Protein 3ZFP (pdb70)

InterPro domains:
  IPR008751 Peptidase C53, pestivirus Npro [PF05550] (1-168)
  IPR008751 Peptidase C53, pestivirus Npro [PS51876] (1-168)
  IPR042542 Peptidase C53, pestivirus Npro, interaction domain [G3DSA:2.30.140.40] (100-156)

Radius of gyration: 14.14 Å; Cα contacts (8 Å, |Δi|>4): 417; chains: 1; bounding box: 32×35×37 Å

Solvent-accessible surface area: 7814 Å² total; per-residue (Å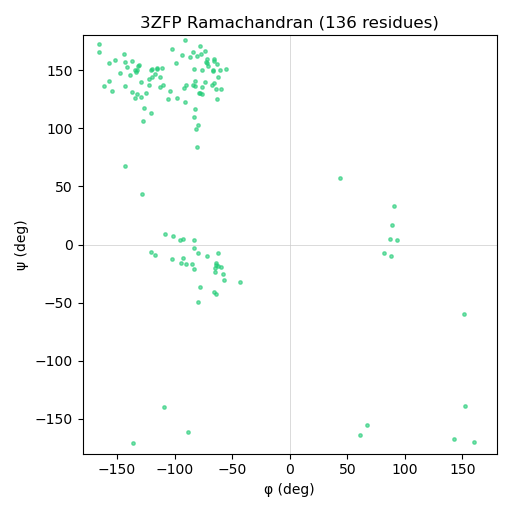²): 129,17,12,13,5,40,95,130,42,49,40,88,75,54,139,84,47,135,27,35,104,85,1,29,2,105,64,139,38,111,18,7,134,107,90,12,110,9,44,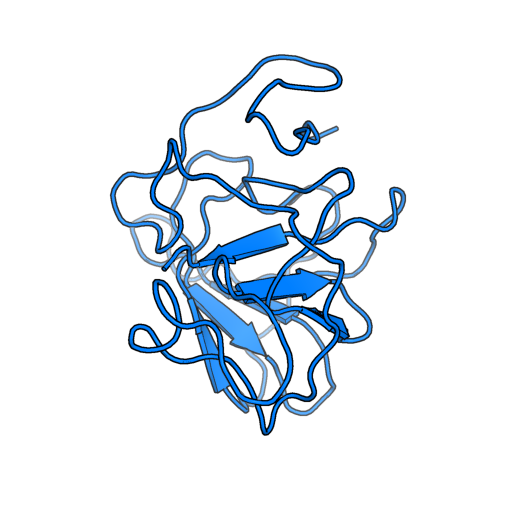58,225,74,39,28,181,174,67,17,38,243,123,13,46,221,70,20,22,12,5,2,9,0,0,32,37,70,46,42,7,8,0,3,20,40,24,57,0,1,9,29,0,4,29,145,18,8,99,150,18,112,77,21,134,62,70,79,147,12,9,86,3,1,0,35,74,33,52,11,9,48,0,29,3,3,92,93,18,40,1,0,0,52,4,26,116,142,98,68,148,96,15,29,34,8,71,114,31,105,64,90,6,0,0,6,0,31,11,46

Sequence (148 aa):
MEPLYDKNGAVLFGEPSDTHPQQSTLKLPHPRGEKEVIVGIRDLPRKGDCCRTGNRLGPVSGLFVKPGPVFYQDYSSGPVYHRAPLEQFKQAPMMCEVTTKRIGRVVTGSDGNLYHMYVCTDGCCILVKTTAKHHHHHVLKWVVYNVLDSPIWVTTTSCC

CATH classification: 2.30.140.40

Secondary structure (DSSP, 8-state):
-PPPB-TTS-BSSS---PPPTTSS--SS----S--EEE-GGG---GGGTTT-BTTB---EEEEETTTEEEEE--S-BBSSB-GGGEEE-----EEEEEEEEEBTTS-EEEEEEETTS-EEEEESSTT-S-EEEE---TT---EEEEE-

Organism: NCBI:txid266829

Foldseek 3Di:
DAWWAFQQGDTPDDDDDDAQVQWQADDDFGFPPDWFWDDPVCADDVVCAPVNDPRDHAFHWKFDQVTIITRTDGGIADQAAACVQKDFDDDAAFDDFRIWGQHPVRFIWTWTQHPVRWIKTFGPDPVTPTIITRHDDVVPHIHRRHGD

Structure (mmCIF, N/CA/C/O backbone):
data_3ZFP
#
_entry.id   3ZFP
#
_cell.length_a   42.390
_cell.length_b   41.040
_cell.length_c   44.510
_cell.angle_alpha   90.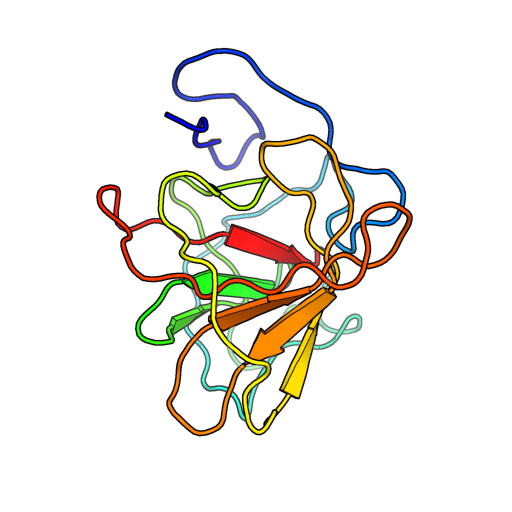00
_cell.angle_beta   115.31
_cell.angle_gamma   90.00
#
_symmetry.space_group_name_H-M   'P 1 21 1'
#
loop_
_entity.id
_entity.type
_entity.pdbx_description
1 polymer 'N-TERMINAL PROTEASE NPRO'
2 non-polymer MONOTHIOGLYCEROL
3 non-polymer 'CHLORIDE ION'
4 water water
#
loop_
_atom_site.group_PDB
_atom_site.id
_atom_site.type_symbol
_atom_site.label_atom_id
_atom_site.label_alt_id
_atom_site.label_comp_id
_atom_site.label_asym_id
_atom_site.label_entity_id
_atom_site.label_seq_id
_atom_site.pdbx_PDB_ins_code
_atom_site.Cartn_x
_atom_site.Cartn_y
_atom_site.Cartn_z
_atom_site.occupancy
_atom_site.B_iso_or_equiv
_atom_site.auth_seq_id
_atom_site.auth_comp_id
_atom_site.auth_asym_id
_atom_site.auth_atom_id
_atom_site.pdbx_PDB_model_num
ATOM 1 N N . MET A 1 1 ? 15.964 13.254 8.803 1.00 19.73 21 MET A N 1
ATOM 2 C CA . MET A 1 1 ? 15.534 11.938 9.381 1.00 14.89 21 MET A CA 1
ATOM 3 C C . MET A 1 1 ? 14.029 11.983 9.327 1.00 11.39 21 MET A C 1
ATOM 4 O O . MET A 1 1 ? 13.424 13.056 9.441 1.00 13.52 21 MET A O 1
ATOM 9 N N . GLU A 1 2 ? 13.422 10.799 9.126 1.00 9.38 22 GLU A N 1
ATOM 10 C CA . GLU A 1 2 ? 11.935 10.812 9.253 1.00 9.53 22 GLU A CA 1
ATOM 11 C C . GLU A 1 2 ? 11.424 11.144 10.653 1.00 8.15 22 GLU A C 1
ATOM 12 O O . GLU A 1 2 ? 11.992 10.609 11.595 1.00 7.89 22 GLU A O 1
ATOM 18 N N . PRO A 1 3 ? 10.439 12.026 10.786 1.00 7.45 23 PRO A N 1
ATOM 19 C CA . PRO A 1 3 ? 9.928 12.335 12.099 1.00 7.25 23 PRO A CA 1
ATOM 20 C C . PRO A 1 3 ? 9.324 11.190 12.906 1.00 5.94 23 PRO A C 1
ATOM 21 O O . PRO A 1 3 ? 8.772 10.290 12.341 1.00 6.65 23 PRO A O 1
ATOM 25 N N . LEU A 1 4 ? 9.440 11.320 14.221 1.00 6.50 24 LEU A N 1
ATOM 26 C CA . LEU A 1 4 ? 8.669 10.552 15.148 1.00 5.64 24 LEU A CA 1
ATOM 27 C C . LEU A 1 4 ? 7.509 11.402 15.605 1.00 6.07 24 LEU A C 1
ATOM 28 O O . LEU A 1 4 ? 7.509 12.645 15.621 1.00 7.16 24 LEU A O 1
ATOM 33 N N . TYR A 1 5 ? 6.428 10.711 16.062 1.00 6.04 25 TYR A N 1
ATOM 34 C CA . TYR A 1 5 ? 5.149 11.252 16.570 1.00 5.59 25 TYR A CA 1
ATOM 35 C C . TYR A 1 5 ? 4.882 10.773 17.959 1.00 5.13 25 TYR A C 1
ATOM 36 O O . TYR A 1 5 ? 5.093 9.617 18.295 1.00 6.94 25 TYR A O 1
ATOM 45 N N . ASP A 1 6 ? 4.430 11.709 18.746 1.00 6.98 26 ASP A N 1
ATOM 46 C CA . ASP A 1 6 ? 3.912 11.347 20.047 1.00 8.23 26 ASP A CA 1
ATOM 47 C C . ASP A 1 6 ? 2.468 10.750 20.020 1.00 9.84 26 ASP A C 1
ATOM 48 O O . ASP A 1 6 ? 1.842 10.684 18.971 1.00 9.43 26 ASP A O 1
ATOM 53 N N . LYS A 1 7 ? 1.999 10.229 21.161 1.00 9.29 27 LYS A N 1
ATOM 54 C CA . LYS A 1 7 ? 0.736 9.494 21.241 1.00 9.85 27 LYS A CA 1
ATOM 55 C C . LYS A 1 7 ? -0.433 10.331 20.931 1.00 13.85 27 LYS A C 1
ATOM 56 O O . LYS A 1 7 ? -1.500 9.742 20.623 1.00 18.43 27 LYS A O 1
ATOM 62 N N . ASN A 1 8 ? -0.244 11.623 20.955 1.00 16.07 28 ASN A N 1
ATOM 63 C CA . ASN A 1 8 ? -1.399 12.508 20.577 1.00 23.48 28 ASN A CA 1
ATOM 64 C C . ASN A 1 8 ? -1.336 12.918 19.104 1.00 16.82 28 ASN A C 1
ATOM 65 O O . ASN A 1 8 ? -2.145 13.766 18.685 1.00 20.90 28 ASN A O 1
ATOM 70 N N . GLY A 1 9 ? -0.373 12.409 18.352 1.00 13.18 29 GLY A N 1
ATOM 71 C CA . GLY A 1 9 ? -0.286 12.618 16.908 1.00 10.07 29 GLY A CA 1
ATOM 72 C C . GLY A 1 9 ? 0.582 13.797 16.589 1.00 9.95 29 GLY A C 1
ATOM 73 O O . GLY A 1 9 ? 0.565 14.238 15.462 1.00 11.64 29 GLY A O 1
ATOM 74 N N . ALA A 1 10 ? 1.190 14.406 17.594 1.00 12.53 30 ALA A N 1
ATOM 75 C CA . ALA A 1 10 ? 2.066 15.564 17.329 1.00 11.32 30 ALA A CA 1
ATOM 76 C C . ALA A 1 10 ? 3.432 15.150 16.916 1.00 8.97 30 ALA A C 1
ATOM 77 O O . ALA A 1 10 ? 4.040 14.300 17.543 1.00 10.28 30 ALA A O 1
ATOM 79 N N . VAL A 1 11 ? 4.024 15.831 15.977 1.00 8.96 31 VAL A N 1
ATOM 80 C CA . VAL A 1 11 ? 5.342 15.538 15.522 1.00 8.25 31 VAL A CA 1
ATOM 81 C C . VAL A 1 11 ? 6.375 15.972 16.570 1.00 7.51 31 VAL A C 1
ATOM 82 O O . VAL A 1 11 ? 6.249 17.023 17.174 1.00 9.06 31 VAL A O 1
ATOM 86 N N . LEU A 1 12 ? 7.426 15.170 16.783 1.00 7.38 32 LEU A N 1
ATOM 87 C CA . LEU A 1 12 ? 8.461 15.457 17.793 1.00 7.51 32 LEU A CA 1
ATOM 88 C C . LEU A 1 12 ? 9.686 16.202 17.238 1.00 7.72 32 LEU A C 1
ATOM 89 O O . LEU A 1 12 ? 10.468 16.731 18.038 1.00 8.43 32 LEU A O 1
ATOM 94 N N . PHE A 1 13 ? 9.841 16.223 15.930 1.00 7.81 33 PHE A N 1
ATOM 95 C CA . PHE A 1 13 ? 10.818 16.993 15.257 1.00 8.70 33 PHE A CA 1
ATOM 96 C C . PHE A 1 13 ? 10.453 17.036 13.789 1.00 8.63 33 PHE A C 1
ATOM 97 O O . PHE A 1 13 ? 9.657 16.248 13.323 1.00 8.28 33 PHE A O 1
ATOM 105 N N . GLY A 1 14 ? 11.078 17.941 13.028 1.00 8.92 34 GLY A N 1
ATOM 106 C CA . GLY A 1 14 ? 10.699 17.995 11.653 1.00 9.58 34 GLY A CA 1
ATOM 107 C C . GLY A 1 14 ? 9.286 18.484 11.409 1.00 11.00 34 GLY A C 1
ATOM 108 O O . GLY A 1 14 ? 8.702 19.215 12.230 1.00 13.38 34 GLY A O 1
ATOM 109 N N . GLU A 1 15 ? 8.724 18.083 10.257 1.00 12.13 35 GLU A N 1
ATOM 110 C CA . GLU A 1 15 ? 7.389 18.509 9.853 1.00 13.06 35 GLU A CA 1
ATOM 111 C C . GLU A 1 15 ? 6.476 17.294 9.691 1.00 11.81 35 GLU A C 1
ATOM 112 O O . GLU A 1 15 ? 6.961 16.247 9.302 1.00 13.46 35 GLU A O 1
ATOM 118 N N . PRO A 1 16 ? 5.187 17.419 10.037 1.00 13.71 36 PRO A N 1
ATOM 119 C CA . PRO A 1 16 ? 4.244 16.348 9.876 1.00 11.94 36 PRO A CA 1
ATOM 120 C C . PRO A 1 16 ? 3.998 16.037 8.407 1.00 11.51 36 PRO A C 1
ATOM 121 O O . PRO A 1 16 ? 4.103 16.938 7.549 1.00 16.02 36 PRO A O 1
ATOM 125 N N . SER A 1 17 ? 3.680 14.779 8.142 1.00 13.52 37 SER A N 1
ATOM 126 C CA . SER A 1 17 ? 3.282 14.325 6.805 1.00 11.45 37 SER A CA 1
ATOM 127 C C . SER A 1 17 ? 2.028 13.495 7.043 1.00 12.82 37 SER A C 1
ATOM 128 O O . SER A 1 17 ? 1.824 12.879 8.082 1.00 20.64 37 SER A O 1
ATOM 131 N N . ASP A 1 18 ? 1.160 13.494 6.047 1.00 14.93 38 ASP A N 1
ATOM 132 C CA . ASP A 1 18 ? -0.039 12.654 6.013 1.00 15.49 38 ASP A CA 1
ATOM 133 C C . ASP A 1 18 ? 0.357 11.207 5.671 1.00 14.18 38 ASP A C 1
ATOM 134 O O . ASP A 1 18 ? 1.334 10.991 5.034 1.00 15.85 38 ASP A O 1
ATOM 139 N N . THR A 1 19 ? -0.359 10.235 6.140 1.00 10.22 39 THR A N 1
ATOM 140 C CA . THR A 1 19 ? -0.307 8.864 5.652 1.00 13.76 39 THR A CA 1
ATOM 141 C C . THR A 1 19 ? -0.953 8.755 4.292 1.00 15.69 39 THR A C 1
ATOM 142 O O . THR A 1 19 ? -1.806 9.538 3.919 1.00 14.59 39 THR A O 1
ATOM 146 N N . HIS A 1 20 ? -0.534 7.722 3.571 1.00 10.18 40 HIS A N 1
ATOM 147 C CA . HIS A 1 20 ? -1.177 7.384 2.309 1.00 13.48 40 HIS A CA 1
ATOM 148 C C . HIS A 1 20 ? -2.570 6.896 2.607 1.00 12.83 40 HIS A C 1
ATOM 149 O O . HIS A 1 20 ? -2.794 6.099 3.561 1.00 10.59 40 HIS A O 1
ATOM 156 N N . PRO A 1 21 ? -3.593 7.331 1.816 1.00 11.09 41 PRO A N 1
ATOM 157 C CA . PRO A 1 21 ? -4.916 6.931 2.146 1.00 9.15 41 PRO A CA 1
ATOM 158 C C . PRO A 1 21 ? -5.225 5.414 2.210 1.00 9.46 41 PRO A C 1
ATOM 159 O O . PRO A 1 21 ? -6.208 5.028 2.893 1.00 12.39 41 PRO A O 1
ATOM 163 N N . GLN A 1 22 ? -4.466 4.621 1.487 1.00 13.69 42 GLN A N 1
ATOM 164 C CA A GLN A 1 22 ? -4.577 3.165 1.406 0.50 10.76 42 GLN A CA 1
ATOM 165 C CA B GLN A 1 22 ? -4.738 3.165 1.584 0.50 11.41 42 GLN A CA 1
ATOM 166 C C . GLN A 1 22 ? -3.778 2.432 2.493 1.00 10.04 42 GLN A C 1
ATOM 167 O O . GLN A 1 22 ? -3.792 1.200 2.535 1.00 12.34 42 GLN A O 1
ATOM 178 N N . SER A 1 23 ? -3.043 3.168 3.302 1.00 9.25 43 SER A N 1
ATOM 179 C CA . SER A 1 23 ? -2.335 2.527 4.409 1.00 8.45 43 SER A CA 1
ATOM 180 C C . SER A 1 23 ? -3.356 1.931 5.358 1.00 8.12 43 SER A C 1
ATOM 181 O O . SER A 1 23 ? -4.533 2.373 5.594 1.00 9.65 43 SER A O 1
ATOM 184 N N . THR A 1 24 ? -2.862 0.910 6.073 1.00 9.77 44 THR A N 1
ATOM 185 C CA . THR A 1 24 ? -3.642 0.311 7.135 1.00 8.40 44 THR A CA 1
ATOM 186 C C . THR A 1 24 ? -3.618 1.151 8.475 1.00 7.45 44 THR A C 1
ATOM 187 O O . THR A 1 24 ? -4.337 0.856 9.416 1.00 10.46 44 THR A O 1
ATOM 191 N N . LEU A 1 25 ? -2.777 2.208 8.498 1.00 8.11 45 LEU A N 1
ATOM 192 C CA . LEU A 1 25 ? -2.867 3.185 9.556 1.00 7.90 45 LEU A CA 1
ATOM 193 C C . LEU A 1 25 ? -3.807 4.303 9.128 1.00 9.69 45 LEU A C 1
ATOM 194 O O . LEU A 1 25 ? -3.561 4.930 8.076 1.00 9.72 45 LEU A O 1
ATOM 199 N N . LYS A 1 26 ? -4.831 4.478 9.957 1.00 11.38 46 LYS A N 1
ATOM 200 C CA . LYS A 1 26 ? -5.892 5.459 9.696 1.00 10.93 46 LYS A CA 1
ATOM 201 C C . LYS A 1 26 ? -5.907 6.429 10.842 1.00 9.41 46 LYS A C 1
ATOM 202 O O . LYS A 1 26 ? -6.196 6.105 11.977 1.00 15.95 46 LYS A O 1
ATOM 208 N N . LEU A 1 27 ? -5.539 7.677 10.530 1.00 11.33 47 LEU A N 1
ATOM 209 C CA . LEU A 1 27 ? -5.362 8.754 11.501 1.00 9.82 47 LEU A CA 1
ATOM 210 C C . LEU A 1 27 ? -6.378 9.844 11.263 1.00 13.44 47 LEU A C 1
ATOM 211 O O . LEU A 1 27 ? -6.794 10.000 10.126 1.00 15.15 47 LEU A O 1
ATOM 216 N N . PRO A 1 28 ? -6.736 10.570 12.327 1.00 12.25 48 PRO A N 1
ATOM 217 C CA . PRO A 1 28 ? -6.310 10.490 13.754 1.00 12.26 48 PRO A CA 1
ATOM 218 C C . PRO A 1 28 ? -6.868 9.250 14.471 1.00 11.77 48 PRO A C 1
ATOM 219 O O . PRO A 1 28 ? -7.860 8.702 14.017 1.00 14.60 48 PRO A O 1
ATOM 223 N N . HIS A 1 29 ? -6.181 8.783 15.502 1.00 12.54 49 HIS A N 1
ATOM 224 C CA . HIS A 1 29 ? -6.532 7.585 16.221 1.00 14.60 49 HIS A CA 1
ATOM 225 C C . HIS A 1 29 ? -5.826 7.628 17.567 1.00 11.33 49 HIS A C 1
ATOM 226 O O . HIS A 1 29 ? -4.602 7.974 17.575 1.00 12.36 49 HIS A O 1
ATOM 233 N N . PRO A 1 30 ? -6.523 7.272 18.676 1.00 14.31 50 PRO A N 1
ATOM 234 C CA . PRO A 1 30 ? -5.794 7.328 19.919 1.00 11.33 50 PRO A CA 1
ATOM 235 C C . PRO A 1 30 ? -4.791 6.114 19.974 1.00 13.69 50 PRO A C 1
ATOM 236 O O . PRO A 1 30 ? -5.022 5.072 19.333 1.00 14.88 50 PRO A O 1
ATOM 240 N N . ARG A 1 31 ? -3.890 6.220 20.925 1.00 13.10 51 ARG A N 1
ATOM 241 C CA . ARG A 1 31 ? -3.086 5.085 21.360 1.00 10.24 51 ARG A CA 1
ATOM 242 C C . ARG A 1 31 ? -2.392 5.394 22.678 1.00 10.44 51 ARG A C 1
ATOM 243 O O . ARG A 1 31 ? -2.347 6.553 23.128 1.00 13.14 51 ARG A O 1
ATOM 251 N N . GLY A 1 32 ? -1.748 4.375 23.258 1.00 9.93 52 GLY A N 1
ATOM 252 C CA . GLY A 1 32 ? -0.856 4.545 24.394 1.00 10.94 52 GLY A CA 1
ATOM 253 C C . GLY A 1 32 ? -1.469 4.435 25.770 1.00 12.00 52 GLY A C 1
ATOM 254 O O . GLY A 1 32 ? -0.925 5.007 26.689 1.00 14.51 52 GLY A O 1
ATOM 255 N N . GLU A 1 33 ? -2.477 3.584 25.914 1.00 14.90 53 GLU A N 1
ATOM 256 C CA . GLU A 1 33 ? -2.999 3.266 27.274 1.00 14.16 53 GLU A CA 1
ATOM 257 C C . GLU A 1 33 ? -1.830 2.527 27.965 1.00 17.16 53 GLU A C 1
ATOM 258 O O . GLU A 1 33 ? -1.555 2.754 29.170 1.00 19.27 53 GLU A O 1
ATOM 264 N N . LYS A 1 34 ? -1.124 1.630 27.245 1.00 13.58 54 LYS A N 1
ATOM 265 C CA . LYS A 1 34 ? -0.087 0.863 27.845 1.00 10.35 54 LYS A CA 1
ATOM 266 C C . LYS A 1 34 ? 0.849 0.436 26.684 1.00 10.07 54 LYS A C 1
ATOM 267 O O . LYS A 1 34 ? 0.348 0.386 25.578 1.00 12.98 54 LYS A O 1
ATOM 273 N N . GLU A 1 35 ? 2.105 0.143 26.959 1.00 10.03 55 GLU A N 1
ATOM 274 C CA . GLU A 1 35 ? 3.016 -0.544 26.063 1.00 9.43 55 GLU A CA 1
ATOM 275 C C . GLU A 1 35 ? 2.746 -2.043 26.190 1.00 11.02 55 GLU A C 1
ATOM 276 O O . GLU A 1 35 ? 2.846 -2.577 27.316 1.00 14.84 55 GLU A O 1
ATOM 282 N N . VAL A 1 36 ? 2.297 -2.713 25.139 1.00 9.22 56 VAL A N 1
ATOM 283 C CA . VAL A 1 36 ? 1.905 -4.147 25.194 1.00 8.78 56 VAL A CA 1
ATOM 284 C C . VAL A 1 36 ? 2.646 -4.903 24.076 1.00 8.36 56 VAL A C 1
ATOM 285 O O . VAL A 1 36 ? 2.206 -4.879 22.951 1.00 8.55 56 VAL A O 1
ATOM 289 N N . ILE A 1 37 ? 3.636 -5.665 24.493 1.00 9.02 57 ILE A N 1
ATOM 290 C CA . ILE A 1 37 ? 4.490 -6.455 23.569 1.00 8.89 57 ILE A CA 1
ATOM 291 C C . ILE A 1 37 ? 3.699 -7.768 23.333 1.00 8.53 57 ILE A C 1
ATOM 292 O O . ILE A 1 37 ? 3.153 -8.337 24.315 1.00 11.09 57 ILE A O 1
ATOM 297 N N . VAL A 1 38 ? 3.641 -8.225 22.112 1.00 7.26 58 VAL A N 1
ATOM 298 C CA . VAL A 1 38 ? 3.050 -9.485 21.770 1.00 7.32 58 VAL A CA 1
ATOM 299 C C . VAL A 1 38 ? 3.922 -10.301 20.883 1.00 7.01 58 VAL A C 1
ATOM 300 O O . VAL A 1 38 ? 4.801 -9.759 20.110 1.00 8.72 58 VAL A O 1
ATOM 304 N N . GLY A 1 39 ? 3.819 -11.595 20.881 1.00 7.23 59 GLY A N 1
ATOM 305 C CA . GLY A 1 39 ? 4.507 -12.448 19.930 1.00 8.27 59 GLY A CA 1
ATOM 306 C C . GLY A 1 39 ? 3.812 -12.520 18.615 1.00 8.57 59 GLY A C 1
ATOM 307 O O . GLY A 1 39 ? 2.588 -12.201 18.548 1.00 9.61 59 GLY A O 1
ATOM 308 N N . ILE A 1 40 ? 4.516 -12.967 17.577 1.00 10.93 60 ILE A N 1
ATOM 309 C CA . ILE A 1 40 ? 3.936 -13.097 16.229 1.00 10.24 60 ILE A CA 1
ATOM 310 C C . ILE A 1 40 ? 2.685 -13.994 16.173 1.00 11.47 60 ILE A C 1
ATOM 311 O O . ILE A 1 40 ? 1.864 -13.814 15.274 1.00 12.66 60 ILE A O 1
ATOM 316 N N . ARG A 1 41 ? 2.653 -14.965 17.064 1.00 11.60 61 ARG A N 1
ATOM 317 C CA . ARG A 1 41 ? 1.454 -15.759 17.208 1.00 13.96 61 ARG A CA 1
ATOM 318 C C . ARG A 1 41 ? 0.226 -15.155 17.854 1.00 15.02 61 ARG A C 1
ATOM 319 O O . ARG A 1 41 ? -0.879 -15.750 17.826 1.00 24.27 61 ARG A O 1
ATOM 327 N N . ASP A 1 42 ? 0.364 -13.988 18.441 1.00 14.37 62 ASP A N 1
ATOM 328 C CA . ASP A 1 42 ? -0.711 -13.306 19.168 1.00 15.76 62 ASP A CA 1
ATOM 329 C C . ASP A 1 42 ? -0.846 -11.918 18.674 1.00 15.08 62 ASP A C 1
ATOM 330 O O . ASP A 1 42 ? -1.033 -11.011 19.496 1.00 19.12 62 ASP A O 1
ATOM 335 N N . LEU A 1 43 ? -0.800 -11.700 17.372 1.00 13.53 63 LEU A N 1
ATOM 336 C CA . LEU A 1 43 ? -1.072 -10.351 16.864 1.00 12.29 63 LEU A CA 1
ATOM 337 C C . LEU A 1 43 ? -2.546 -10.034 17.159 1.00 10.18 63 LEU A C 1
ATOM 338 O O . LEU A 1 43 ? -3.423 -10.915 17.070 1.00 12.98 63 LEU A O 1
ATOM 343 N N . PRO A 1 44 ? -2.825 -8.792 17.364 1.00 11.69 64 PRO A N 1
ATOM 344 C CA . PRO A 1 44 ? -4.201 -8.369 17.737 1.00 12.67 64 PRO A CA 1
ATOM 345 C C . PRO A 1 44 ? -5.181 -8.472 16.565 1.00 15.33 64 PRO A C 1
ATOM 346 O O . PRO A 1 44 ? -4.715 -8.548 15.403 1.00 15.19 64 PRO A O 1
ATOM 350 N N . ARG A 1 45 ? -6.474 -8.522 16.861 1.00 18.51 65 ARG A N 1
ATOM 351 C CA . ARG A 1 45 ? -7.508 -8.530 15.844 1.00 18.21 65 ARG A CA 1
ATOM 352 C C . ARG A 1 45 ? -8.283 -7.211 15.867 1.00 23.93 65 ARG A C 1
ATOM 353 O O . ARG A 1 45 ? -8.309 -6.597 16.892 1.00 24.98 65 ARG A O 1
ATOM 361 N N . LYS A 1 46 ? -8.856 -6.762 14.738 1.00 26.67 66 LYS A N 1
ATOM 362 C CA . LYS A 1 46 ? -9.858 -5.639 14.730 1.00 20.69 66 LYS A CA 1
ATOM 363 C C . LYS A 1 46 ? -10.924 -5.644 15.804 1.00 25.72 66 LYS A C 1
ATOM 364 O O . LYS A 1 46 ? -11.251 -4.588 16.354 1.00 31.04 66 LYS A O 1
ATOM 370 N N . GLY A 1 47 ? -11.318 -6.844 16.206 1.00 22.79 67 GLY A N 1
ATOM 371 C CA . GLY A 1 47 ? -12.404 -6.850 17.140 1.00 20.45 67 GLY A CA 1
ATOM 372 C C . GLY A 1 47 ? -11.944 -6.633 18.576 1.00 23.67 67 GLY A C 1
ATOM 373 O O . GLY A 1 47 ? -12.863 -6.646 19.531 1.00 27.12 67 GLY A O 1
ATOM 374 N N . ASP A 1 48 ? -10.575 -6.532 18.692 1.00 22.74 68 ASP A N 1
ATOM 375 C CA . ASP A 1 48 ? -9.984 -6.189 19.965 1.00 23.08 68 ASP A CA 1
ATOM 376 C C . ASP A 1 48 ? -9.890 -4.650 20.268 1.00 25.52 68 ASP A C 1
ATOM 377 O O . ASP A 1 48 ? -9.661 -4.236 21.393 1.00 22.59 68 ASP A O 1
ATOM 382 N N . CYS A 1 49 ? -10.026 -3.821 19.258 1.00 30.24 69 CYS A N 1
ATOM 383 C CA A CYS A 1 49 ? -9.976 -2.379 19.419 0.70 49.82 69 CYS A CA 1
ATOM 384 C CA B CYS A 1 49 ? -9.873 -2.391 19.446 0.30 26.64 69 CYS A CA 1
ATOM 385 C C . CYS A 1 49 ? -10.776 -1.757 20.586 1.00 25.18 69 CYS A C 1
ATOM 386 O O . CYS A 1 49 ? -10.241 -1.057 21.448 1.00 24.17 69 CYS A O 1
ATOM 391 N N . ARG A 1 50 ? -12.089 -1.991 20.636 1.00 21.54 70 ARG A N 1
ATOM 392 C CA . ARG A 1 50 ? -12.899 -1.345 21.713 1.00 24.47 70 ARG A CA 1
ATOM 393 C C . ARG A 1 50 ? -12.796 -2.012 23.128 1.00 22.33 70 ARG A C 1
ATOM 394 O O . ARG A 1 50 ? -12.879 -1.300 24.170 1.00 28.09 70 ARG A O 1
ATOM 402 N N . THR A 1 51 ? -12.698 -3.344 23.165 1.00 18.40 71 THR A N 1
ATOM 403 C CA . THR A 1 51 ? -12.699 -4.150 24.420 1.00 21.36 71 THR A CA 1
ATOM 404 C C . THR A 1 51 ? -11.260 -4.364 24.968 1.00 17.73 71 THR A C 1
ATOM 405 O O . THR A 1 51 ? -10.997 -4.754 26.078 1.00 26.42 71 THR A O 1
ATOM 409 N N . GLY A 1 52 ? -10.239 -4.140 24.143 1.00 15.47 72 GLY A N 1
ATOM 410 C CA . GLY A 1 52 ? -8.842 -4.762 24.259 1.00 15.35 72 GLY A CA 1
ATOM 411 C C . GLY A 1 52 ? -8.993 -6.253 24.155 1.00 14.80 72 GLY A C 1
ATOM 412 O O . GLY A 1 52 ? -10.106 -6.798 23.791 1.00 18.25 72 GLY A O 1
ATOM 413 N N . ASN A 1 53 ? -7.968 -6.998 24.559 1.00 13.30 73 ASN A N 1
ATOM 414 C CA . ASN A 1 53 ? -8.016 -8.416 24.609 1.00 16.40 73 ASN A CA 1
ATOM 415 C C . ASN A 1 53 ? -7.407 -8.922 25.911 1.00 17.34 73 ASN A C 1
ATOM 416 O O . ASN A 1 53 ? -7.097 -8.134 26.787 1.00 24.29 73 ASN A O 1
ATOM 421 N N . ARG A 1 54 ? -7.205 -10.218 26.017 1.00 13.69 74 ARG A N 1
ATOM 422 C CA . ARG A 1 54 ? -6.733 -10.773 27.289 1.00 17.09 74 ARG A CA 1
ATOM 423 C C . ARG A 1 54 ? -5.310 -10.255 27.604 1.00 13.22 74 ARG A C 1
ATOM 424 O O . ARG A 1 54 ? -4.837 -10.241 28.723 1.00 16.93 74 ARG A O 1
ATOM 432 N N . LEU A 1 55 ? -4.594 -9.789 26.557 1.00 10.81 75 LEU A N 1
ATOM 433 C CA . LEU A 1 55 ? -3.181 -9.312 26.703 1.00 12.18 75 LEU A CA 1
ATOM 434 C C . LEU A 1 55 ? -3.121 -7.855 27.184 1.00 10.85 75 LEU A C 1
ATOM 435 O O . LEU A 1 55 ? -2.068 -7.386 27.625 1.00 13.26 75 LEU A O 1
ATOM 440 N N . GLY A 1 56 ? -4.175 -7.094 27.005 1.00 11.63 76 GLY A N 1
ATOM 441 C CA . GLY A 1 56 ? -4.209 -5.663 27.306 1.00 11.83 76 GLY A CA 1
ATOM 442 C C . GLY A 1 56 ? -5.003 -4.819 26.333 1.00 15.42 76 GLY A C 1
ATOM 443 O O . GLY A 1 56 ? -5.623 -5.374 25.457 1.00 19.98 76 GLY A O 1
ATOM 444 N N . PRO A 1 57 ? -4.829 -3.491 26.436 1.00 12.31 77 PRO A N 1
ATOM 445 C CA . PRO A 1 57 ? -5.461 -2.602 25.510 1.00 14.48 77 PRO A CA 1
ATOM 446 C C . PRO A 1 57 ? -4.897 -2.780 24.071 1.00 16.05 77 PRO A C 1
ATOM 447 O O . PRO A 1 57 ? -3.728 -3.247 23.926 1.00 11.65 77 PRO A O 1
ATOM 451 N N . VAL A 1 58 ? -5.652 -2.375 23.090 1.00 27.89 78 VAL A N 1
ATOM 452 C CA . VAL A 1 58 ? -5.236 -2.533 21.684 1.00 168.00 78 VAL A CA 1
ATOM 453 C C . VAL A 1 58 ? -5.501 -1.229 20.967 1.00 10.04 78 VAL A C 1
ATOM 454 O O . VAL A 1 58 ? -6.676 -0.689 21.091 1.00 15.48 78 VAL A O 1
ATOM 458 N N . SER A 1 59 ? -4.429 -0.676 20.293 1.00 10.60 79 SER A N 1
ATOM 459 C CA . SER A 1 59 ? -4.644 0.458 19.400 1.00 11.99 79 SER A CA 1
ATOM 460 C C . SER A 1 59 ? -4.294 0.095 17.940 1.00 9.63 79 SER A C 1
ATOM 461 O O . SER A 1 59 ? -4.632 0.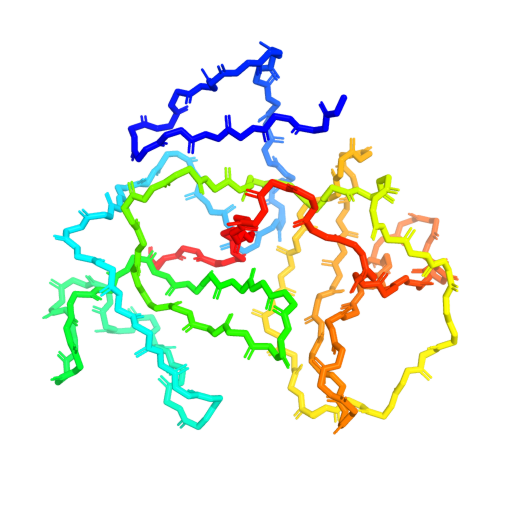839 17.076 1.00 11.84 79 SER A O 1
ATOM 464 N N . GLY A 1 60 ? -3.702 -1.076 17.747 1.00 9.02 80 GLY A N 1
ATOM 465 C CA . GLY A 1 60 ? -3.465 -1.604 16.430 1.00 10.38 80 GLY A CA 1
ATOM 466 C C . GLY A 1 60 ? -2.237 -2.507 16.496 1.00 8.34 80 GLY A C 1
ATOM 467 O O . GLY A 1 60 ? -2.067 -3.293 17.402 1.00 11.11 80 GLY A O 1
ATOM 468 N N . LEU A 1 61 ? -1.367 -2.415 15.478 1.00 8.02 81 LEU A N 1
ATOM 469 C CA . LEU A 1 61 ? -0.079 -3.196 15.381 1.00 7.03 81 LEU A CA 1
ATOM 470 C C . LEU A 1 61 ? 1.089 -2.262 15.082 1.00 6.88 81 LEU A C 1
ATOM 471 O O . LEU A 1 61 ? 0.973 -1.412 14.253 1.00 7.29 81 LEU A O 1
ATOM 476 N N . PHE A 1 62 ? 2.066 -2.444 15.969 1.00 6.44 82 PHE A N 1
ATOM 477 C CA . PHE A 1 62 ? 3.326 -1.707 15.853 1.00 6.14 82 PHE A CA 1
ATOM 478 C C . PHE A 1 62 ? 4.405 -2.774 15.703 1.00 4.85 82 PHE A C 1
ATOM 479 O O . PHE A 1 62 ? 4.387 -3.811 16.221 1.00 5.79 82 PHE A O 1
ATOM 487 N N . VAL A 1 63 ? 5.511 -2.394 14.982 1.00 5.12 83 VAL A N 1
ATOM 488 C CA . VAL A 1 63 ? 6.713 -3.288 14.764 1.00 5.39 83 VAL A CA 1
ATOM 489 C C . VAL A 1 63 ? 7.985 -2.449 14.685 1.00 5.33 83 VAL A C 1
ATOM 490 O O . VAL A 1 63 ? 7.996 -1.380 14.233 1.00 6.09 83 VAL A O 1
ATOM 494 N N . LYS A 1 64 ? 9.019 -3.152 15.192 1.00 6.01 84 LYS A N 1
ATOM 495 C CA . LYS A 1 64 ? 10.380 -2.652 14.979 1.00 6.20 84 LYS A CA 1
ATOM 496 C C . LYS A 1 64 ? 11.264 -3.853 14.794 1.00 5.53 84 LYS A C 1
ATOM 497 O O . LYS A 1 64 ? 10.943 -4.983 15.038 1.00 6.11 84 LYS A O 1
ATOM 503 N N . PRO A 1 65 ? 12.521 -3.604 14.229 1.00 5.88 85 PRO A N 1
ATOM 504 C CA . PRO A 1 65 ? 13.463 -4.701 13.972 1.00 5.58 85 PRO A CA 1
ATOM 505 C C . PRO A 1 65 ? 13.683 -5.459 15.289 1.00 6.28 85 PRO A C 1
ATOM 506 O O . PRO A 1 65 ? 13.747 -4.855 16.349 1.00 8.19 85 PRO A O 1
ATOM 510 N N . GLY A 1 66 ? 13.975 -6.726 15.171 1.00 6.62 86 GLY A N 1
ATOM 511 C CA . GLY A 1 66 ? 14.178 -7.604 16.220 1.00 7.59 86 GLY A CA 1
ATOM 512 C C . GLY A 1 66 ? 13.820 -9.021 15.864 1.00 8.46 86 GLY A C 1
ATOM 513 O O . GLY A 1 66 ? 14.634 -9.917 15.915 1.00 8.69 86 GLY A O 1
ATOM 514 N N . PRO A 1 67 ? 12.539 -9.240 15.480 1.00 7.93 87 PRO A N 1
ATOM 515 C CA . PRO A 1 67 ? 11.420 -8.277 15.483 1.00 7.49 87 PRO A CA 1
ATOM 516 C C . PRO A 1 67 ? 10.750 -8.156 16.832 1.00 6.24 87 PRO A C 1
ATOM 517 O O . PRO A 1 67 ? 10.827 -9.083 17.602 1.00 7.72 87 PRO A O 1
ATOM 521 N N . VAL A 1 68 ? 10.181 -6.980 17.110 1.00 5.97 88 VAL A N 1
ATOM 522 C CA . VAL A 1 68 ? 9.361 -6.798 18.300 1.00 5.39 88 VAL A CA 1
ATOM 523 C C . VAL A 1 68 ? 8.057 -6.276 17.773 1.00 6.18 88 VAL A C 1
ATOM 524 O O . VAL A 1 68 ? 7.979 -5.315 17.049 1.00 7.19 88 VAL A O 1
ATOM 528 N N . PHE A 1 69 ? 6.932 -6.931 18.225 1.00 6.52 89 PHE A N 1
ATOM 529 C CA . PHE A 1 69 ? 5.531 -6.504 17.896 1.00 6.56 89 PHE A CA 1
ATOM 530 C C . PHE A 1 69 ? 4.775 -5.991 19.166 1.00 6.26 89 PHE A C 1
ATOM 531 O O . PHE A 1 69 ? 5.076 -6.458 20.233 1.00 6.65 89 PHE A O 1
ATOM 539 N N . TYR A 1 70 ? 3.970 -5.007 18.891 1.00 7.21 90 TYR A N 1
ATOM 540 C CA . TYR A 1 70 ? 3.181 -4.417 19.976 1.00 5.94 90 TYR A CA 1
ATOM 541 C C . TYR A 1 70 ? 1.752 -4.279 19.480 1.00 6.70 90 TYR A C 1
ATOM 542 O O . TYR A 1 70 ? 1.487 -4.007 18.358 1.00 7.31 90 TYR A O 1
ATOM 551 N N . GLN A 1 71 ? 0.783 -4.403 20.465 1.00 7.00 91 GLN A N 1
ATOM 552 C CA . GLN A 1 71 ? -0.658 -4.059 20.240 1.00 7.10 91 GLN A CA 1
ATOM 553 C C . GLN A 1 71 ? -1.047 -2.752 20.813 1.00 8.17 91 GLN A C 1
ATOM 554 O O . GLN A 1 71 ? -2.168 -2.238 20.463 1.00 9.11 91 GLN A O 1
ATOM 560 N N . ASP A 1 72 ? -0.218 -2.124 21.665 1.00 8.15 92 ASP A N 1
ATOM 561 C CA . ASP A 1 72 ? -0.321 -0.740 22.005 1.00 8.01 92 ASP A CA 1
ATOM 562 C C . ASP A 1 72 ? 1.103 -0.248 22.377 1.00 7.16 92 ASP A C 1
ATOM 563 O O . ASP A 1 72 ? 1.924 -1.060 22.722 1.00 8.56 92 ASP A O 1
ATOM 568 N N . TYR A 1 73 ? 1.251 1.043 22.279 1.00 7.72 93 TYR A N 1
ATOM 569 C CA . TYR A 1 73 ? 2.593 1.617 22.437 1.00 7.43 93 TYR A CA 1
ATOM 570 C C . TYR A 1 73 ? 2.314 3.079 22.853 1.00 7.70 93 TYR A C 1
ATOM 571 O O . TYR A 1 73 ? 1.470 3.723 22.241 1.00 8.04 93 TYR A O 1
ATOM 580 N N . SER A 1 74 ? 3.109 3.609 23.780 1.00 7.84 94 SER A N 1
ATOM 581 C CA A SER A 1 74 ? 2.916 4.916 24.413 0.50 7.05 94 SER A CA 1
ATOM 582 C CA B SER A 1 74 ? 2.825 4.977 24.267 0.50 7.41 94 SER A CA 1
ATOM 583 C C . SER A 1 74 ? 3.966 5.950 23.999 1.00 7.90 94 SER A C 1
ATOM 584 O O . SER A 1 74 ? 3.714 7.124 24.046 1.00 10.79 94 SER A O 1
ATOM 589 N N . GLY A 1 75 ? 5.182 5.499 23.567 1.00 8.81 95 GLY A N 1
ATOM 590 C CA . GLY A 1 75 ? 6.228 6.402 23.306 1.00 7.27 95 GLY A CA 1
ATOM 591 C C . GLY A 1 75 ? 6.134 6.874 21.880 1.00 6.13 95 GLY A C 1
ATOM 592 O O . GLY A 1 75 ? 5.259 6.663 21.127 1.00 7.23 95 GLY A O 1
ATOM 593 N N . PRO A 1 76 ? 7.305 7.417 21.435 1.00 6.04 96 PRO A N 1
ATOM 594 C CA . PRO A 1 76 ? 7.445 7.935 20.028 1.00 6.09 96 PRO A CA 1
ATOM 595 C C . PRO A 1 76 ? 7.335 6.814 19.012 1.00 5.56 96 PRO A C 1
ATOM 596 O O . PRO A 1 76 ? 7.891 5.768 19.199 1.00 5.97 96 PRO A O 1
ATOM 600 N N . VAL A 1 77 ? 6.632 7.079 17.890 1.00 5.44 97 VAL A N 1
ATOM 601 C CA . VAL A 1 77 ? 6.473 6.099 16.846 1.00 5.16 97 VAL A CA 1
ATOM 602 C C . VAL A 1 77 ? 6.662 6.800 15.458 1.00 5.13 97 VAL A C 1
ATOM 603 O O . VAL A 1 77 ? 6.492 7.975 15.312 1.00 5.91 97 VAL A O 1
ATOM 607 N N . TYR A 1 78 ? 7.005 5.912 14.476 1.00 4.63 98 TYR A N 1
ATOM 608 C CA . TYR A 1 78 ? 6.868 6.304 13.118 1.00 5.25 98 TYR A CA 1
ATOM 609 C C . TYR A 1 78 ? 5.469 6.161 12.553 1.00 4.97 98 TYR A C 1
ATOM 610 O O . TYR A 1 78 ? 4.883 5.115 12.782 1.00 6.34 98 TYR A O 1
ATOM 619 N N . HIS A 1 79 ? 4.997 7.136 11.813 1.00 5.15 99 HIS A N 1
ATOM 620 C CA . HIS A 1 79 ? 3.811 6.993 11.001 1.00 6.65 99 HIS A CA 1
ATOM 621 C C . HIS A 1 79 ? 4.022 6.560 9.565 1.00 5.98 99 HIS A C 1
ATOM 622 O O . HIS A 1 79 ? 3.127 6.220 8.842 1.00 7.57 99 HIS A O 1
ATOM 629 N N . ARG A 1 80 ? 5.323 6.615 9.192 1.00 5.50 100 ARG A N 1
ATOM 630 C CA . ARG A 1 80 ? 5.861 6.232 7.868 1.00 6.84 100 ARG A CA 1
ATOM 631 C C . ARG A 1 80 ? 7.179 5.450 8.024 1.00 6.55 100 ARG A C 1
ATOM 632 O O . ARG A 1 80 ? 7.926 5.742 8.931 1.00 7.34 100 ARG A O 1
ATOM 640 N N . ALA A 1 81 ? 7.413 4.480 7.127 1.00 6.56 101 ALA A N 1
ATOM 641 C CA . ALA A 1 81 ? 8.644 3.715 7.179 1.00 7.37 101 ALA A CA 1
ATOM 642 C C . ALA A 1 81 ? 9.879 4.654 6.927 1.00 6.76 101 ALA A C 1
ATOM 643 O O . ALA A 1 81 ? 9.781 5.398 5.962 1.00 7.51 101 ALA A O 1
ATOM 645 N N . PRO A 1 82 ? 10.802 4.639 7.829 1.00 7.01 102 PRO A N 1
ATOM 646 C CA . PRO A 1 82 ? 11.984 5.553 7.658 1.00 7.69 102 PRO A CA 1
ATOM 647 C C . PRO A 1 82 ? 13.019 4.964 6.667 1.00 8.84 102 PRO A C 1
ATOM 648 O O . PRO A 1 82 ? 13.922 4.231 7.072 1.00 9.18 102 PRO A O 1
ATOM 652 N N . LEU A 1 83 ? 12.725 5.211 5.391 1.00 8.29 103 LEU A N 1
ATOM 653 C CA . LEU A 1 83 ? 13.416 4.444 4.336 1.00 9.54 103 LEU A CA 1
ATOM 654 C C . LEU A 1 83 ? 14.953 4.680 4.281 1.00 10.23 103 LEU A C 1
ATOM 655 O O . LEU A 1 83 ? 15.690 3.909 3.697 1.00 12.25 103 LEU A O 1
ATOM 660 N N . GLU A 1 84 ? 15.412 5.767 4.896 1.00 10.30 104 GLU A N 1
ATOM 661 C CA . GLU A 1 84 ? 16.849 5.995 5.038 1.00 12.51 104 GLU A CA 1
ATOM 662 C C . GLU A 1 84 ? 17.491 4.902 5.856 1.00 12.36 104 GLU A C 1
ATO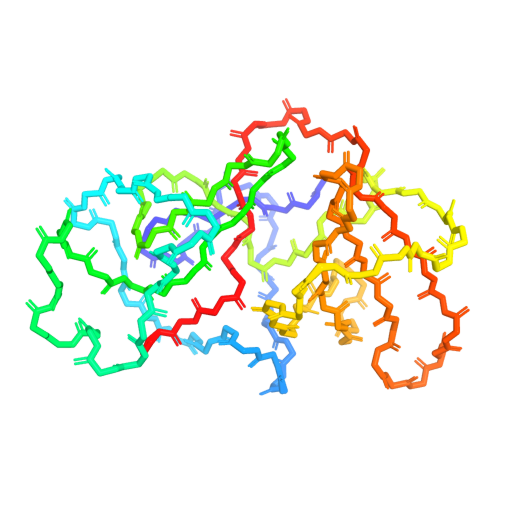M 663 O O . GLU A 1 84 ? 18.709 4.636 5.676 1.00 17.58 104 GLU A O 1
ATOM 669 N N . GLN A 1 85 ? 16.693 4.144 6.621 1.00 10.75 105 GLN A N 1
ATOM 670 C CA . GLN A 1 85 ? 17.240 3.097 7.433 1.00 10.49 105 GLN A CA 1
ATOM 671 C C . GLN A 1 85 ? 16.902 1.688 6.898 1.00 10.52 105 GLN A C 1
ATOM 672 O O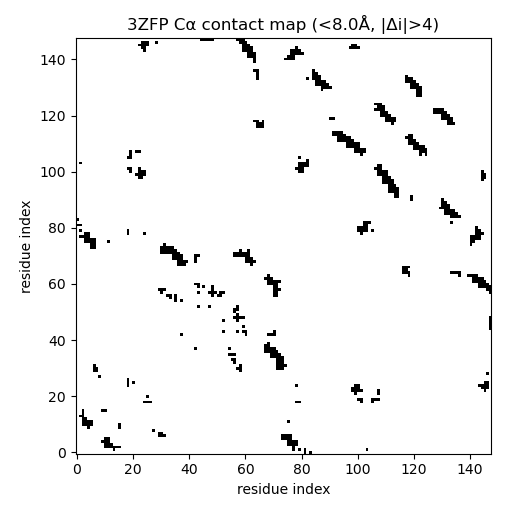 . GLN A 1 85 ? 17.124 0.659 7.552 1.00 10.90 105 GLN A O 1
ATOM 678 N N . PHE A 1 86 ? 16.338 1.684 5.708 1.00 10.35 106 PHE A N 1
ATOM 679 C CA . PHE A 1 86 ? 16.121 0.445 4.975 1.00 9.32 106 PHE A CA 1
ATOM 680 C C . PHE A 1 86 ? 17.189 0.263 3.840 1.00 9.88 106 PHE A C 1
ATOM 681 O O . PHE A 1 86 ? 17.856 1.213 3.456 1.00 16.09 106 PHE A O 1
ATOM 689 N N . LYS A 1 87 ? 17.199 -0.920 3.322 1.00 10.01 107 LYS A N 1
ATOM 690 C CA . LYS A 1 87 ? 18.171 -1.225 2.228 1.00 11.18 107 LYS A CA 1
ATOM 691 C C . LYS A 1 87 ? 17.580 -2.126 1.213 1.00 24.21 107 LYS A C 1
ATOM 692 O O . LYS A 1 87 ? 16.852 -3.057 1.596 1.00 16.35 107 LYS A O 1
ATOM 698 N N . GLN A 1 88 ? 17.799 -1.850 -0.059 1.00 94.56 108 GLN A N 1
ATOM 699 C CA . GLN A 1 88 ? 17.213 -2.674 -1.073 1.00 78.47 108 GLN A CA 1
ATOM 700 C C . GLN A 1 88 ? 17.727 -4.156 -0.881 1.00 58.96 108 GLN A C 1
ATOM 701 O O . GLN A 1 88 ? 18.857 -4.416 -0.486 1.00 33.32 108 GLN A O 1
ATOM 707 N N . ALA A 1 89 ? 16.791 -5.121 -0.948 1.00 25.38 109 ALA A N 1
ATOM 708 C CA . ALA A 1 89 ? 17.036 -6.568 -0.664 1.00 23.98 109 ALA A CA 1
ATOM 709 C C . ALA A 1 89 ? 16.195 -7.404 -1.621 1.00 22.86 109 ALA A C 1
ATOM 710 O O . ALA A 1 89 ? 15.174 -6.916 -2.125 1.00 24.59 109 ALA A O 1
ATOM 712 N N . PRO A 1 90 ? 16.587 -8.673 -1.876 1.00 25.11 110 PRO A N 1
ATOM 713 C CA . PRO A 1 90 ? 15.621 -9.487 -2.627 1.00 22.48 110 PRO A CA 1
ATOM 714 C C . PRO A 1 90 ? 14.435 -9.877 -1.763 1.00 19.80 110 PRO A C 1
ATOM 715 O O . PRO A 1 90 ? 14.542 -9.866 -0.517 1.00 19.66 110 PRO A O 1
ATOM 719 N N . MET A 1 91 ? 13.300 -10.193 -2.399 1.00 21.80 111 MET A N 1
ATOM 720 C CA A MET A 1 91 ? 12.161 -10.677 -1.624 0.70 21.09 111 MET A CA 1
ATOM 721 C CA B MET A 1 91 ? 12.153 -10.782 -1.732 0.30 18.19 111 MET A CA 1
ATOM 722 C C . MET A 1 91 ? 12.625 -11.941 -0.864 1.00 17.55 111 MET A C 1
ATOM 723 O O . MET A 1 91 ? 13.322 -12.825 -1.356 1.00 23.82 111 MET A O 1
ATOM 732 N N . CYS A 1 92 ? 12.251 -11.945 0.388 1.00 13.98 112 CYS A N 1
ATOM 733 C CA . CYS A 1 92 ? 12.521 -12.992 1.322 1.00 14.91 112 CYS A CA 1
ATOM 734 C C . CYS A 1 92 ? 11.361 -14.029 1.303 1.00 12.18 112 CYS A C 1
ATOM 735 O O . CYS A 1 92 ? 10.351 -13.893 0.561 1.00 14.69 112 CYS A O 1
ATOM 738 N N . GLU A 1 93 ? 11.587 -15.093 2.087 1.00 13.16 113 GLU A N 1
ATOM 739 C CA . GLU A 1 93 ? 10.593 -16.104 2.296 1.00 13.08 113 GLU A CA 1
ATOM 740 C C . GLU A 1 93 ? 9.659 -15.538 3.436 1.00 13.08 113 GLU A C 1
ATOM 741 O O . GLU A 1 93 ? 10.078 -15.379 4.594 1.00 13.85 113 GLU A O 1
ATOM 747 N N . VAL A 1 94 ? 8.434 -15.174 3.110 1.00 9.46 114 VAL A N 1
ATOM 748 C CA . VAL A 1 94 ? 7.499 -14.515 3.986 1.00 9.50 114 VAL A CA 1
ATOM 749 C C . VAL A 1 94 ? 6.831 -15.424 4.968 1.00 12.40 114 VAL A C 1
ATOM 750 O O . VAL A 1 94 ? 6.345 -16.485 4.590 1.00 17.06 114 VAL A O 1
ATOM 754 N N . THR A 1 95 ? 6.864 -15.005 6.218 1.00 12.75 115 THR A N 1
ATOM 755 C CA A THR A 1 95 ? 6.060 -15.712 7.148 0.50 9.11 115 THR A CA 1
ATOM 756 C CA B THR A 1 95 ? 6.090 -15.622 7.332 0.50 9.61 115 THR A CA 1
ATOM 757 C C . THR A 1 95 ? 4.653 -15.126 7.384 1.00 10.60 115 THR A C 1
ATOM 758 O O . THR A 1 95 ? 3.727 -15.876 7.552 1.00 20.14 115 THR A O 1
ATOM 765 N N . LYS A 1 96 ? 4.510 -13.773 7.324 1.00 10.55 116 LYS A N 1
ATOM 766 C CA . LYS A 1 96 ? 3.262 -13.102 7.573 1.00 11.28 116 LYS A CA 1
ATOM 767 C C . LYS A 1 96 ? 3.224 -11.786 6.862 1.00 9.41 116 LYS A C 1
ATOM 768 O O . LYS A 1 96 ? 4.217 -11.073 6.813 1.00 10.48 116 LYS A O 1
ATOM 774 N N . ARG A 1 97 ? 2.153 -11.530 6.173 1.00 9.86 117 ARG A N 1
ATOM 775 C CA . ARG A 1 97 ? 1.766 -10.150 5.761 1.00 7.89 117 ARG A CA 1
ATOM 776 C C . ARG A 1 97 ? 1.188 -9.438 7.029 1.00 7.32 117 ARG A C 1
ATOM 777 O O . ARG A 1 97 ? 0.212 -9.828 7.729 1.00 12.65 117 ARG A O 1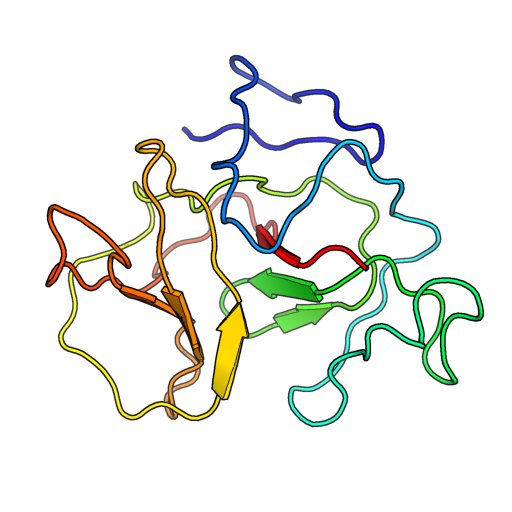
ATOM 785 N N . ILE A 1 98 ? 1.738 -8.188 7.291 1.00 7.14 118 ILE A N 1
ATOM 786 C CA . ILE A 1 98 ? 1.274 -7.448 8.447 1.00 7.38 118 ILE A CA 1
ATOM 787 C C . ILE A 1 98 ? 0.648 -6.085 8.228 1.00 6.94 118 ILE A C 1
ATOM 788 O O . ILE A 1 98 ? 0.053 -5.563 9.134 1.00 9.64 118 ILE A O 1
ATOM 793 N N . GLY A 1 99 ? 0.658 -5.567 7.020 1.00 7.97 119 GLY A N 1
ATOM 794 C CA . GLY A 1 99 ? -0.079 -4.370 6.771 1.00 6.77 119 GLY A CA 1
ATOM 795 C C . GLY A 1 99 ? 0.370 -3.628 5.560 1.00 8.93 119 GLY A C 1
ATOM 796 O O . GLY A 1 99 ? 1.083 -4.160 4.729 1.00 9.52 119 GLY A O 1
ATOM 797 N N . ARG A 1 100 ? -0.137 -2.388 5.394 1.00 7.11 120 ARG A N 1
ATOM 798 C CA . ARG A 1 100 ? 0.332 -1.521 4.244 1.00 8.07 120 ARG A CA 1
ATOM 799 C C . ARG A 1 100 ? 0.793 -0.161 4.842 1.00 6.76 120 ARG A C 1
ATOM 800 O O . ARG A 1 100 ? -0.053 0.436 5.588 1.00 7.84 120 ARG A O 1
ATOM 808 N N . VAL A 1 101 ? 2.073 0.111 4.656 1.00 6.57 121 VAL A N 1
ATOM 809 C CA A VAL A 1 101 ? 2.671 1.253 5.371 0.50 5.84 121 VAL A CA 1
ATOM 810 C CA B VAL A 1 101 ? 2.666 1.175 5.339 0.50 5.53 121 VAL A CA 1
ATOM 811 C C . VAL A 1 101 ? 2.964 2.288 4.329 1.00 6.09 121 VAL A C 1
ATOM 812 O O . VAL A 1 101 ? 3.374 2.024 3.191 1.00 10.24 121 VAL A O 1
ATOM 819 N N . THR A 1 102 ? 2.865 3.542 4.762 1.00 6.61 122 THR A N 1
ATOM 820 C CA . THR A 1 102 ? 3.342 4.704 3.962 1.00 6.21 122 THR A CA 1
ATOM 821 C C . THR A 1 102 ? 4.864 4.770 4.119 1.00 7.26 122 THR A C 1
ATOM 822 O O . THR A 1 102 ? 5.365 4.651 5.218 1.00 7.33 122 THR A O 1
ATOM 826 N N . GLY A 1 103 ? 5.632 4.887 3.020 1.00 7.97 123 GLY A N 1
ATOM 827 C CA . GLY A 1 103 ? 7.029 5.163 3.105 1.00 8.26 123 GLY A CA 1
ATOM 828 C C . GLY A 1 103 ? 7.264 6.630 3.422 1.00 8.54 123 GLY A C 1
ATOM 829 O O . GLY A 1 103 ? 6.429 7.457 3.161 1.00 8.34 123 GLY A O 1
ATOM 830 N N . SER A 1 104 ? 8.483 6.913 3.852 1.00 9.62 124 SER A N 1
ATOM 831 C CA . SER A 1 104 ? 8.934 8.295 3.951 1.00 9.97 124 SER A CA 1
ATOM 832 C C . SER A 1 104 ? 8.982 9.038 2.608 1.00 9.69 124 SER A C 1
ATOM 833 O O . SER A 1 104 ? 9.158 10.264 2.595 1.00 11.75 124 SER A O 1
ATOM 836 N N . ASP A 1 105 ? 8.763 8.304 1.527 1.00 11.60 125 ASP A N 1
ATOM 837 C CA . ASP A 1 105 ? 8.597 8.869 0.192 1.00 12.92 125 ASP A CA 1
ATOM 838 C C . ASP A 1 105 ? 7.132 9.137 -0.180 1.00 13.30 125 ASP A C 1
ATOM 839 O O . ASP A 1 105 ? 6.871 9.618 -1.308 1.00 17.14 125 ASP A O 1
ATOM 844 N N . GLY A 1 106 ? 6.201 8.926 0.751 1.00 12.28 126 GLY A N 1
ATOM 845 C CA . GLY A 1 106 ? 4.764 9.128 0.503 1.00 13.50 126 GLY A CA 1
ATOM 846 C C . GLY A 1 106 ? 4.015 7.989 -0.210 1.00 11.31 126 GLY A C 1
ATOM 847 O O . GLY A 1 106 ? 2.802 7.995 -0.360 1.00 16.47 126 GLY A O 1
ATOM 848 N N . ASN A 1 107 ? 4.802 7.006 -0.651 1.00 13.47 127 ASN A N 1
ATOM 849 C CA . ASN A 1 107 ? 4.258 5.868 -1.374 1.00 13.77 127 ASN A CA 1
ATOM 850 C C . ASN A 1 107 ? 3.782 4.735 -0.505 1.00 10.24 127 ASN A C 1
ATOM 851 O O . ASN A 1 107 ? 4.115 4.660 0.665 1.00 13.03 127 ASN A O 1
ATOM 856 N N . LEU A 1 108 ? 2.960 3.897 -1.094 1.00 11.03 128 LEU A N 1
ATOM 857 C CA . LEU A 1 108 ? 2.408 2.751 -0.387 1.00 11.27 128 LEU A CA 1
ATOM 858 C C . LEU A 1 108 ? 3.249 1.503 -0.546 1.00 10.69 128 LEU A C 1
ATOM 859 O O . LEU A 1 108 ? 3.687 1.147 -1.608 1.00 12.81 128 LEU A O 1
ATOM 864 N N . TYR A 1 109 ? 3.471 0.810 0.589 1.00 12.08 129 TYR A N 1
ATOM 865 C CA . TYR A 1 109 ? 4.241 -0.429 0.611 1.00 9.72 129 TYR A CA 1
ATOM 866 C C . TYR A 1 109 ? 3.472 -1.514 1.325 1.00 7.92 129 TYR A C 1
ATOM 867 O O . TYR A 1 109 ? 2.902 -1.266 2.353 1.00 9.70 129 TYR A O 1
ATOM 876 N N . HIS A 1 110 ? 3.521 -2.719 0.829 1.00 8.97 130 HIS A N 1
ATOM 877 C CA . HIS A 1 110 ? 3.166 -3.903 1.576 1.00 9.23 130 HIS A CA 1
ATOM 878 C C . HIS A 1 110 ? 4.315 -4.219 2.540 1.00 7.26 130 HIS A C 1
ATOM 879 O O . HIS A 1 110 ? 5.484 -4.183 2.164 1.00 11.12 130 HIS A O 1
ATOM 886 N N . MET A 1 111 ? 3.863 -4.533 3.779 1.00 7.08 131 MET A N 1
ATOM 887 C CA . MET A 1 111 ? 4.853 -4.976 4.776 1.00 6.97 131 MET A CA 1
ATOM 888 C C . MET A 1 111 ? 4.698 -6.435 5.186 1.00 7.11 131 MET A C 1
ATOM 889 O O . MET A 1 111 ? 3.586 -6.859 5.483 1.00 8.15 131 MET A O 1
ATOM 894 N N . TYR A 1 112 ? 5.823 -7.107 5.250 1.00 6.87 132 TYR A N 1
ATOM 895 C CA . TYR A 1 112 ? 5.932 -8.489 5.571 1.00 6.53 132 TYR A CA 1
ATOM 896 C C . TYR A 1 112 ? 6.959 -8.759 6.634 1.00 6.93 132 TYR A C 1
ATOM 897 O O . TYR A 1 112 ? 7.890 -7.981 6.830 1.00 7.87 132 TYR A O 1
ATOM 906 N N . VAL A 1 113 ? 6.809 -9.865 7.369 1.00 7.58 133 VAL A N 1
ATOM 907 C CA . VAL A 1 113 ? 7.817 -10.386 8.227 1.00 8.45 133 VAL A CA 1
ATOM 908 C C . VAL A 1 113 ? 8.418 -11.596 7.516 1.00 7.67 133 VAL A C 1
ATOM 909 O O . VAL A 1 113 ? 7.688 -12.441 6.974 1.00 9.45 133 VAL A O 1
ATOM 913 N N . CYS A 1 114 ? 9.735 -11.698 7.443 1.00 9.05 134 CYS A N 1
ATOM 914 C CA . CYS A 1 114 ? 10.429 -12.794 6.794 1.00 8.02 134 CYS A CA 1
ATOM 915 C C . CYS A 1 114 ? 10.790 -13.878 7.786 1.00 10.07 134 CYS A C 1
ATOM 916 O O . CYS A 1 114 ? 10.827 -13.675 8.968 1.00 11.08 134 CYS A O 1
ATOM 919 N N . THR A 1 115 ? 11.103 -15.047 7.240 1.00 11.37 135 THR A N 1
ATOM 920 C CA . THR A 1 115 ? 11.410 -16.198 8.077 1.00 14.45 135 THR A CA 1
ATOM 921 C C . THR A 1 115 ? 12.689 -15.916 8.869 1.00 19.82 135 THR A C 1
ATOM 922 O O . THR A 1 115 ? 12.844 -16.520 9.917 1.00 23.18 135 THR A O 1
ATOM 926 N N . ASP A 1 116 ? 13.564 -15.001 8.386 1.00 15.73 136 ASP A N 1
ATOM 927 C CA . ASP A 1 116 ? 14.786 -14.610 9.083 1.00 15.86 136 ASP A CA 1
ATOM 928 C C . ASP A 1 116 ? 14.597 -13.529 10.162 1.00 19.13 136 ASP A C 1
ATOM 929 O O . ASP A 1 116 ? 15.579 -13.100 10.778 1.00 23.22 136 ASP A O 1
ATOM 934 N N . GLY A 1 117 ? 13.355 -13.135 10.397 1.00 16.29 137 GLY A N 1
ATOM 935 C CA . GLY A 1 117 ? 13.023 -12.123 11.359 1.00 15.54 137 GLY A CA 1
ATOM 936 C C . GLY A 1 117 ? 13.045 -10.698 10.848 1.00 11.57 137 GLY A C 1
ATOM 937 O O . GLY A 1 117 ? 12.703 -9.803 11.577 1.00 12.32 137 GLY A O 1
ATOM 938 N N . CYS A 1 118 ? 13.553 -10.513 9.653 1.00 9.35 138 CYS A N 1
ATOM 939 C CA A CYS A 1 118 ? 13.589 -9.183 9.063 0.70 9.07 138 CYS A CA 1
ATOM 940 C CA B CYS A 1 118 ? 13.582 -9.230 9.071 0.30 7.76 138 CYS A CA 1
ATOM 941 C C . CYS A 1 118 ? 12.170 -8.664 8.733 1.00 7.00 138 CYS A C 1
ATOM 942 O O . CYS A 1 118 ? 11.318 -9.439 8.293 1.00 9.18 138 CYS A O 1
ATOM 947 N N . ILE A 1 119 ? 12.006 -7.376 8.817 1.00 7.20 139 ILE A N 1
ATOM 948 C CA . ILE A 1 119 ? 10.819 -6.692 8.331 1.00 7.46 139 ILE A CA 1
ATOM 949 C C . ILE A 1 119 ? 11.117 -6.122 6.955 1.00 6.48 139 ILE A C 1
ATOM 950 O O . ILE A 1 119 ? 12.215 -5.518 6.707 1.00 9.28 139 ILE A O 1
ATOM 955 N N . LEU A 1 120 ? 10.285 -6.465 6.020 1.00 8.09 140 LEU A N 1
ATOM 956 C CA . LEU A 1 120 ? 10.449 -6.136 4.601 1.00 7.56 140 LEU A CA 1
ATOM 957 C C . LEU A 1 120 ? 9.302 -5.358 4.045 1.00 7.09 140 LEU A C 1
ATOM 958 O O . LEU A 1 120 ? 8.133 -5.587 4.463 1.00 9.36 140 LEU A O 1
ATOM 963 N N . VAL A 1 121 ? 9.566 -4.399 3.156 1.00 9.66 141 VAL A N 1
ATOM 964 C CA . VAL A 1 121 ? 8.514 -3.702 2.448 1.00 8.11 141 VAL A CA 1
ATOM 965 C C . VAL A 1 121 ? 8.648 -3.886 0.933 1.00 9.52 141 VAL A C 1
ATOM 966 O O . VAL A 1 121 ? 9.787 -3.917 0.481 1.00 11.94 141 VAL A O 1
ATOM 970 N N . LYS A 1 122 ? 7.563 -3.863 0.180 1.00 10.14 142 LYS A N 1
ATOM 971 C CA . LYS A 1 122 ? 7.516 -3.905 -1.271 1.00 13.24 142 LYS A CA 1
ATOM 972 C C . LYS A 1 122 ? 6.502 -2.901 -1.730 1.00 10.19 142 LYS A C 1
ATOM 973 O O . LYS A 1 122 ? 5.372 -2.844 -1.202 1.00 11.81 142 LYS A O 1
ATOM 979 N N . THR A 1 123 ? 6.952 -2.094 -2.716 1.00 14.40 143 THR A N 1
ATOM 980 C CA A THR A 1 123 ? 6.028 -1.097 -3.217 0.50 14.00 143 THR A CA 1
ATOM 981 C CA B THR A 1 123 ? 6.070 -1.094 -3.266 0.50 18.26 143 THR A CA 1
ATOM 982 C C . THR A 1 123 ? 4.772 -1.769 -3.682 1.00 16.19 143 THR A C 1
ATOM 983 O O . THR A 1 123 ? 4.813 -2.812 -4.349 1.00 18.41 143 THR A O 1
ATOM 990 N N . ALA A 1 124 ? 3.661 -1.354 -3.077 1.00 17.25 144 ALA A N 1
ATOM 991 C CA . ALA A 1 124 ? 2.319 -1.746 -3.528 1.00 19.16 144 ALA A CA 1
ATOM 992 C C . ALA A 1 124 ? 1.882 -1.263 -4.928 1.00 22.17 144 ALA A C 1
ATOM 993 O O . ALA A 1 124 ? 1.268 -2.022 -5.683 1.00 29.89 144 ALA A O 1
ATOM 995 N N . LYS A 1 125 ? 2.183 -0.011 -5.256 0.50 16.65 145 LYS A N 1
ATOM 996 C CA . LYS A 1 125 ? 1.697 0.628 -6.487 0.50 19.88 145 LYS A CA 1
ATOM 997 C C . LYS A 1 125 ? 2.780 0.855 -7.539 0.50 25.49 145 LYS A C 1
ATOM 998 O O . LYS A 1 125 ? 3.640 0.005 -7.765 0.50 35.58 145 LYS A O 1
ATOM 1004 N N . HIS A 1 126 ? 2.708 2.015 -8.194 0.50 38.13 146 HIS A N 1
ATOM 1005 C CA . HIS A 1 126 ? 3.669 2.406 -9.206 0.50 57.14 146 HIS A CA 1
ATOM 1006 C C . HIS A 1 126 ? 5.040 2.533 -8.611 0.50 67.79 146 HIS A C 1
ATOM 1007 O O . HIS A 1 126 ? 5.201 2.966 -7.447 0.50 61.04 146 HIS A O 1
ATOM 1014 N N . HIS A 1 127 ? 6.047 2.151 -9.387 0.50 80.79 147 HIS A N 1
ATOM 1015 C CA . HIS A 1 127 ? 7.408 2.094 -8.899 0.50 70.75 147 HIS A CA 1
ATOM 1016 C C . HIS A 1 127 ? 7.595 0.750 -8.274 0.50 66.28 147 HIS A C 1
ATOM 1017 O O . HIS A 1 127 ? 8.678 0.436 -7.721 0.50 125.08 147 HIS A O 1
ATOM 1024 N N . HIS A 1 128 ? 6.571 -0.075 -8.397 0.50 68.55 148 HIS A N 1
ATOM 1025 C CA . HIS A 1 128 ? 6.493 -1.335 -7.703 0.50 66.62 148 HIS A CA 1
ATOM 1026 C C . HIS A 1 128 ? 7.570 -2.232 -8.214 0.50 56.41 148 HIS A C 1
ATOM 1027 O O . HIS A 1 128 ? 8.128 -1.994 -9.311 0.50 56.84 148 HIS A O 1
ATOM 1034 N N . HIS A 1 129 ? 7.918 -3.252 -7.438 0.50 51.05 149 HIS A N 1
ATOM 1035 C CA . HIS A 1 129 ? 9.122 -4.017 -7.709 0.50 38.43 149 HIS A CA 1
ATOM 1036 C C . HIS A 1 129 ? 10.321 -3.417 -7.014 0.50 44.39 149 HIS A C 1
ATOM 1037 O O . HIS A 1 12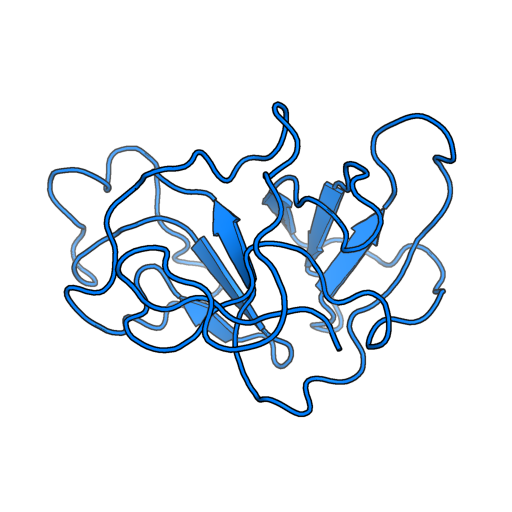9 ? 11.485 -3.716 -7.361 0.50 51.23 149 HIS A O 1
ATOM 1044 N N . HIS A 1 130 ? 10.088 -2.555 -6.035 1.00 42.11 150 HIS A N 1
ATOM 1045 C CA . HIS A 1 130 ? 11.130 -2.094 -5.137 1.00 29.02 150 HIS A CA 1
ATOM 1046 C C . HIS A 1 130 ? 10.949 -2.760 -3.800 1.00 21.27 150 HIS A C 1
ATOM 1047 O O . HIS A 1 130 ? 9.855 -2.699 -3.198 1.00 23.12 150 HIS A O 1
ATOM 1054 N N . VAL A 1 131 ? 11.975 -3.402 -3.324 1.00 20.75 151 VAL A N 1
ATOM 1055 C CA . VAL A 1 131 ? 11.866 -4.256 -2.087 1.00 16.58 151 VAL A CA 1
ATOM 1056 C C . VAL A 1 131 ? 13.026 -3.889 -1.185 1.00 18.69 151 VAL A C 1
ATOM 1057 O O . VAL A 1 131 ? 14.192 -3.884 -1.636 1.00 18.13 151 VAL A O 1
ATOM 1061 N N . LEU A 1 132 ? 12.675 -3.609 0.096 1.00 28.31 152 LEU A N 1
ATOM 1062 C CA . LEU A 1 132 ? 13.660 -3.214 1.045 1.00 26.15 152 LEU A CA 1
ATOM 1063 C C . LEU A 1 132 ? 13.382 -3.844 2.424 1.00 12.61 152 LEU A C 1
ATOM 1064 O O . LEU A 1 132 ? 12.227 -4.150 2.838 1.00 12.31 152 LEU A O 1
ATOM 1069 N N . LYS A 1 133 ? 14.500 -3.995 3.128 1.00 12.95 153 LYS A N 1
ATOM 1070 C CA . LYS A 1 133 ? 14.572 -4.534 4.509 1.00 10.55 153 LYS A CA 1
ATOM 1071 C C . LYS A 1 133 ? 14.942 -3.459 5.488 1.00 9.90 153 LYS A C 1
ATOM 1072 O O . LYS A 1 133 ? 15.773 -2.592 5.222 1.00 11.91 153 LYS A O 1
ATOM 1078 N N . TRP A 1 134 ? 14.257 -3.478 6.625 1.00 9.20 154 TRP A N 1
ATOM 1079 C CA . TRP A 1 134 ? 14.543 -2.541 7.690 1.00 7.74 154 TRP A CA 1
ATOM 1080 C C . TRP A 1 134 ? 15.764 -2.983 8.486 1.00 7.83 154 TRP A C 1
ATOM 1081 O O . TRP A 1 134 ? 15.760 -3.950 9.250 1.00 10.61 154 TRP A O 1
ATOM 1092 N N . VAL A 1 135 ? 16.903 -2.318 8.215 1.00 9.53 155 VAL A N 1
ATOM 1093 C CA A VAL A 1 135 ? 18.198 -2.831 8.707 0.50 9.29 155 VAL A CA 1
ATOM 1094 C CA B VAL A 1 135 ? 18.237 -2.735 8.658 0.50 8.75 155 VAL A CA 1
ATOM 1095 C C . VAL A 1 135 ? 18.736 -2.004 9.895 1.00 13.41 155 VAL A C 1
ATOM 1096 O O . VAL A 1 135 ? 19.378 -2.589 10.786 1.00 19.06 155 VAL A O 1
ATOM 1103 N N . TYR A 1 136 ? 18.473 -0.690 9.959 1.00 12.28 156 TYR A N 1
ATOM 1104 C CA . TYR A 1 136 ? 18.859 0.156 11.085 1.00 10.79 156 TYR A CA 1
ATOM 1105 C C . TYR A 1 136 ? 17.636 0.774 11.825 1.00 11.32 156 TYR A C 1
ATOM 1106 O O . TYR A 1 136 ? 16.644 1.052 11.134 1.00 13.50 156 TYR A O 1
ATOM 1115 N N . ASN A 1 137 ? 17.708 0.985 13.161 1.00 11.37 157 ASN A N 1
ATOM 1116 C CA . ASN A 1 137 ? 16.683 1.710 13.908 1.00 10.71 157 ASN A CA 1
ATOM 1117 C C . ASN A 1 137 ? 17.360 2.543 14.997 1.00 11.57 157 ASN A C 1
ATOM 1118 O O . ASN A 1 137 ? 17.339 2.220 16.232 1.00 12.33 157 ASN A O 1
ATOM 1123 N N . VAL A 1 138 ? 18.120 3.560 14.504 1.00 10.22 158 VAL A N 1
ATOM 1124 C CA . VAL A 1 138 ? 18.880 4.388 15.378 1.00 10.01 158 VAL A CA 1
ATOM 1125 C C . VAL A 1 138 ? 18.137 5.168 16.431 1.00 9.69 158 VAL A C 1
ATOM 1126 O O . VAL A 1 138 ? 18.754 5.486 17.464 1.00 14.16 158 VAL A O 1
ATOM 1130 N N . LEU A 1 139 ? 16.822 5.366 16.258 1.00 8.57 159 LEU A N 1
ATOM 1131 C CA . LEU A 1 139 ? 16.021 5.962 17.275 1.00 7.09 159 LEU A CA 1
ATOM 1132 C C . LEU A 1 139 ? 15.211 4.898 18.037 1.00 6.98 159 LEU A C 1
ATOM 1133 O O . LEU A 1 139 ? 14.333 5.320 18.819 1.00 7.37 159 LEU A O 1
ATOM 1138 N N . ASP A 1 140 ? 15.419 3.640 17.822 1.00 7.04 160 ASP A N 1
ATOM 1139 C CA . ASP A 1 140 ? 14.836 2.538 18.529 1.00 7.67 160 ASP A CA 1
ATOM 1140 C C . ASP A 1 140 ? 13.332 2.764 18.768 1.00 7.20 160 ASP A C 1
ATOM 1141 O O . ASP A 1 140 ? 12.817 2.673 19.924 1.00 7.69 160 ASP A O 1
ATOM 1146 N N . SER A 1 141 ? 12.570 2.974 17.713 1.00 7.30 161 SER A N 1
ATOM 1147 C CA . SER A 1 141 ? 11.074 3.254 17.829 1.00 6.99 161 SER A CA 1
ATOM 1148 C C . SER A 1 141 ? 10.347 2.420 16.816 1.00 5.81 161 SER A C 1
ATOM 1149 O O . SER A 1 141 ? 10.946 2.198 15.661 1.00 6.50 161 SER A O 1
ATOM 1152 N N . PRO A 1 142 ? 9.085 1.988 17.027 1.00 4.64 162 PRO A N 1
ATOM 1153 C CA . PRO A 1 142 ? 8.385 1.230 16.065 1.00 4.80 162 PRO A CA 1
ATOM 1154 C C . PRO A 1 142 ? 7.695 2.035 14.995 1.00 4.82 162 PRO A C 1
ATOM 1155 O O . PRO A 1 142 ? 7.403 3.216 15.220 1.00 5.31 162 PRO A O 1
ATOM 1159 N N . ILE A 1 143 ? 7.296 1.337 13.924 1.00 5.06 163 ILE A N 1
ATOM 1160 C CA . ILE A 1 143 ? 6.334 1.837 13.017 1.00 5.78 163 ILE A CA 1
ATOM 1161 C C . ILE A 1 143 ? 4.922 1.391 13.520 1.00 5.43 163 ILE A C 1
ATOM 1162 O O . ILE A 1 143 ? 4.726 0.295 13.823 1.00 5.80 163 ILE A O 1
ATOM 1167 N N . TRP A 1 144 ? 4.010 2.396 13.425 1.00 6.09 164 TRP A N 1
ATOM 1168 C CA . TRP A 1 144 ? 2.523 2.119 13.610 1.00 6.14 164 TRP A CA 1
ATOM 1169 C C . TRP A 1 144 ? 2.032 1.582 12.291 1.00 6.20 164 TRP A C 1
ATOM 1170 O O . TRP A 1 144 ? 1.825 2.372 11.345 1.00 6.37 164 TRP A O 1
ATOM 1181 N N . VAL A 1 145 ? 1.912 0.291 12.207 1.00 6.37 165 VAL A N 1
ATOM 1182 C CA . VAL A 1 145 ? 1.601 -0.403 10.965 1.00 6.29 165 VAL A CA 1
ATOM 1183 C C . VAL A 1 145 ? 0.084 -0.340 10.641 1.00 6.31 165 VAL A C 1
ATOM 1184 O O . VAL A 1 145 ? -0.325 -0.023 9.529 1.00 6.98 165 VAL A O 1
ATOM 1188 N N . THR A 1 146 ? -0.755 -0.682 11.636 1.00 8.58 166 THR A N 1
ATOM 1189 C CA A THR A 1 146 ? -2.232 -0.746 11.532 0.35 6.90 166 THR A CA 1
ATOM 1190 C CA B THR A 1 146 ? -2.248 -0.610 11.503 0.35 8.68 166 THR A CA 1
ATOM 1191 C CA C THR A 1 146 ? -2.221 -0.722 11.522 0.30 8.27 166 THR A CA 1
ATOM 1192 C C . THR A 1 146 ? -2.840 -0.061 12.733 1.00 9.00 166 THR A C 1
ATOM 1193 O O . THR A 1 146 ? -2.322 -0.153 13.796 1.00 8.02 166 THR A O 1
ATOM 1203 N N . SER A 1 147 ? -3.951 0.622 12.463 1.00 12.00 167 SER A N 1
ATOM 1204 C CA . SER A 1 147 ? -4.795 1.047 13.594 1.00 13.59 167 SER A CA 1
ATOM 1205 C C . SER A 1 147 ? -6.141 0.362 13.546 1.00 18.71 167 SER A C 1
ATOM 1206 O O . SER A 1 147 ? -6.595 0.031 12.513 1.00 21.30 167 SER A O 1
ATOM 1209 N N . CYS A 1 148 ? -6.680 0.198 14.714 1.00 58.63 168 CYS A N 1
ATOM 1210 C CA A CYS A 1 148 ? -7.891 -0.669 14.837 0.70 44.90 168 CYS A CA 1
ATOM 1211 C CA B CYS A 1 148 ? -7.867 -0.516 15.056 0.30 36.78 168 CYS A CA 1
ATOM 1212 C C . CYS A 1 148 ? -9.213 0.141 14.774 1.00 48.05 168 CYS A C 1
ATOM 1213 O O . CYS A 1 148 ? -9.314 1.368 14.626 1.00 28.51 168 CYS A O 1
#

Nearest PDB structures (foldseek):
  3zfp-assembly1_A  TM=1.007E+00  e=8.417E-29  Pestivirus strain D32/00_HoBi
  3zft-assembly1_A  TM=1.000E+00  e=2.104E-26  Pestivirus strain D32/00_HoBi
  4h9k-assembly1_A  TM=9.798E-01  e=1.574E-19  Classical swine fever virus - Alfort/187
  4h9j-assembly1_A  TM=9.762E-01  e=1.843E-19  Classical swine fever virus - Alfort/187
  4fma-assembly18_J  TM=4.711E-01  e=5.797E-01  Escherichia coli

B-factor: mean 17.59, std 15.91, range [2.24, 175.5]